Protein AF-A0A7S3MGN0-F1 (afdb_monomer_lite)

Organism: NCBI:txid89044

pLDDT: mean 72.41, std 15.46, range [36.66, 91.0]

Radius of gyration: 24.43 Å; chains: 1; bounding box: 53×56×68 Å

Structure (mmCIF, N/CA/C/O backbone):
data_AF-A0A7S3MGN0-F1
#
_entry.id   AF-A0A7S3MGN0-F1
#
loop_
_atom_site.group_PDB
_atom_site.id
_atom_site.type_symbol
_atom_site.label_atom_id
_atom_site.label_alt_id
_atom_site.label_comp_id
_atom_site.label_asym_id
_atom_site.label_entity_id
_atom_site.label_seq_id
_atom_site.pdbx_PDB_ins_code
_atom_site.Cartn_x
_atom_site.Cartn_y
_atom_site.Cartn_z
_atom_site.occupancy
_atom_site.B_iso_or_equiv
_atom_site.auth_seq_id
_atom_site.auth_comp_id
_atom_site.auth_asym_id
_atom_site.auth_atom_id
_atom_site.pdbx_PDB_model_num
ATOM 1 N N . PRO A 1 1 ? -5.296 -43.331 -8.744 1.00 39.34 1 PRO A N 1
ATOM 2 C CA . PRO A 1 1 ? 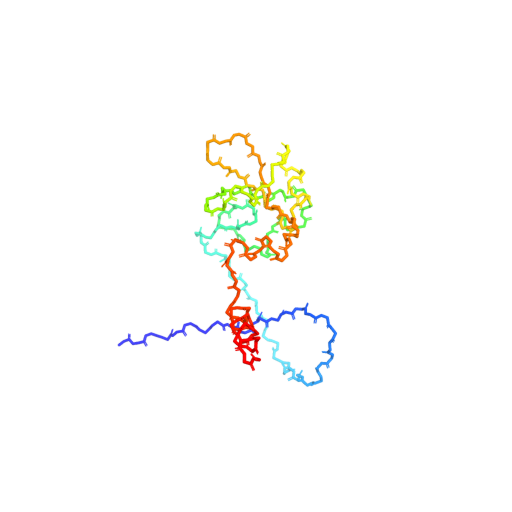-4.175 -42.512 -9.266 1.00 39.34 1 PRO A CA 1
ATOM 3 C C . PRO A 1 1 ? -3.880 -41.324 -8.333 1.00 39.34 1 PRO A C 1
ATOM 5 O O . PRO A 1 1 ? -4.285 -40.195 -8.580 1.00 39.34 1 PRO A O 1
ATOM 8 N N . SER A 1 2 ? -3.228 -41.621 -7.210 1.00 43.88 2 SER A N 1
ATOM 9 C CA . SER A 1 2 ? -2.797 -40.662 -6.190 1.00 43.88 2 SER A CA 1
ATOM 10 C C . SER A 1 2 ? -1.361 -40.220 -6.489 1.00 43.88 2 SER A C 1
ATOM 12 O O . SER A 1 2 ? -0.422 -40.968 -6.220 1.00 43.88 2 SER A O 1
ATOM 14 N N . GLY A 1 3 ? -1.197 -39.044 -7.098 1.00 44.66 3 GLY A N 1
ATOM 15 C CA . GLY A 1 3 ? 0.119 -38.448 -7.349 1.00 44.66 3 GLY A CA 1
ATOM 16 C C . GLY A 1 3 ? 0.799 -38.009 -6.041 1.00 44.66 3 GLY A C 1
ATOM 17 O O . GLY A 1 3 ? 0.100 -37.608 -5.107 1.00 44.66 3 GLY A O 1
ATOM 18 N N . PRO A 1 4 ? 2.136 -38.102 -5.928 1.00 48.94 4 PRO A N 1
ATOM 19 C CA . PRO A 1 4 ? 2.839 -37.768 -4.696 1.00 48.94 4 PRO A CA 1
ATOM 20 C C . PRO A 1 4 ? 2.817 -36.255 -4.436 1.00 48.94 4 PRO A C 1
ATOM 22 O O . PRO A 1 4 ? 3.222 -35.455 -5.276 1.00 48.94 4 PRO A O 1
ATOM 25 N N . MET A 1 5 ? 2.354 -35.882 -3.241 1.00 50.75 5 MET A N 1
ATOM 26 C CA . MET A 1 5 ? 2.447 -34.536 -2.672 1.00 50.75 5 MET A CA 1
ATOM 27 C C . MET A 1 5 ? 3.901 -34.041 -2.736 1.00 50.75 5 MET A C 1
ATOM 29 O O . MET A 1 5 ? 4.804 -34.698 -2.212 1.00 50.75 5 MET A O 1
ATOM 33 N N . GLY A 1 6 ? 4.124 -32.889 -3.372 1.00 49.50 6 GLY A N 1
ATOM 34 C CA . GLY A 1 6 ? 5.433 -32.244 -3.449 1.00 49.50 6 GLY A CA 1
ATOM 35 C C . GLY A 1 6 ? 6.019 -32.011 -2.055 1.00 49.50 6 GLY A C 1
ATOM 36 O O . GLY A 1 6 ? 5.392 -31.399 -1.191 1.00 49.50 6 GLY A O 1
ATOM 37 N N . LYS A 1 7 ? 7.223 -32.536 -1.826 1.00 57.12 7 LYS A N 1
ATOM 38 C CA . LYS A 1 7 ? 7.989 -32.349 -0.593 1.00 57.12 7 LYS A CA 1
ATOM 39 C C . LYS A 1 7 ? 8.637 -30.966 -0.647 1.00 57.12 7 LYS A C 1
ATOM 41 O O . LYS A 1 7 ? 9.593 -30.773 -1.386 1.00 57.12 7 LYS A O 1
ATOM 46 N N . PHE A 1 8 ? 8.130 -30.010 0.123 1.00 52.09 8 PHE A N 1
ATOM 47 C CA . PHE A 1 8 ? 8.810 -28.729 0.321 1.00 52.09 8 PHE A CA 1
ATOM 48 C C . PHE A 1 8 ? 10.054 -28.949 1.210 1.00 52.09 8 PHE A C 1
ATOM 50 O O . PHE A 1 8 ? 9.894 -29.446 2.332 1.00 52.09 8 PHE A O 1
ATOM 57 N N . PRO A 1 9 ? 11.288 -28.637 0.762 1.00 51.16 9 PRO A N 1
ATOM 58 C CA . PRO A 1 9 ? 12.475 -28.802 1.596 1.00 51.16 9 PRO A CA 1
ATOM 59 C C . PRO A 1 9 ? 12.520 -27.787 2.753 1.00 51.16 9 PRO A C 1
ATOM 61 O O . PRO A 1 9 ? 12.169 -26.615 2.625 1.00 51.16 9 PRO A O 1
ATOM 64 N N . ARG A 1 10 ? 12.946 -28.292 3.919 1.00 57.69 10 ARG A N 1
ATOM 65 C CA . ARG A 1 10 ? 12.959 -27.656 5.250 1.00 57.69 10 ARG A CA 1
ATOM 66 C C . ARG A 1 10 ? 14.087 -26.626 5.433 1.00 57.69 10 ARG A C 1
ATOM 68 O O . ARG A 1 10 ? 14.872 -26.751 6.369 1.00 57.69 10 ARG A O 1
ATOM 75 N N . SER A 1 11 ? 14.156 -25.574 4.628 1.00 53.22 11 SER A N 1
ATOM 76 C CA . SER A 1 11 ? 15.027 -24.417 4.922 1.00 53.22 11 SER A CA 1
ATOM 77 C C . SER A 1 11 ? 14.240 -23.238 5.502 1.00 53.22 11 SER A C 1
ATOM 79 O O . SER A 1 11 ? 14.464 -22.075 5.197 1.00 53.22 11 SER A O 1
ATOM 81 N N . PHE A 1 12 ? 13.332 -23.547 6.430 1.00 56.28 12 PHE A N 1
ATOM 82 C CA . PHE A 1 12 ? 12.848 -22.590 7.421 1.00 56.28 12 PHE A CA 1
ATOM 83 C C . PHE A 1 12 ? 13.913 -22.489 8.526 1.00 56.28 12 PHE A C 1
ATOM 85 O O . PHE A 1 12 ? 13.863 -23.207 9.526 1.00 56.28 12 PHE A O 1
ATOM 92 N N . ARG A 1 13 ? 14.914 -21.622 8.351 1.00 51.22 13 ARG A N 1
ATOM 93 C CA . ARG A 1 13 ? 15.730 -21.143 9.476 1.00 51.22 13 ARG A CA 1
ATOM 94 C C . ARG A 1 13 ? 15.620 -19.631 9.581 1.00 51.22 13 ARG A C 1
ATOM 96 O O . ARG A 1 13 ? 16.325 -18.882 8.919 1.00 51.22 13 ARG A O 1
ATOM 103 N N . LEU A 1 14 ? 14.726 -19.233 10.487 1.00 44.38 14 LEU A N 1
ATOM 104 C CA . LEU A 1 14 ? 14.871 -18.045 11.318 1.00 44.38 14 LEU A CA 1
ATOM 105 C C . LEU A 1 14 ? 16.343 -17.887 11.725 1.00 44.38 14 LEU A C 1
ATOM 107 O O . LEU A 1 14 ? 16.859 -18.693 12.502 1.00 44.38 14 LEU A O 1
ATOM 111 N N . ALA A 1 15 ? 16.989 -16.824 11.262 1.00 38.31 15 ALA A N 1
ATOM 112 C CA . ALA A 1 15 ? 18.171 -16.289 11.914 1.00 38.31 15 ALA A CA 1
ATOM 113 C C . ALA A 1 15 ? 17.709 -15.443 13.112 1.00 38.31 15 ALA A C 1
ATOM 115 O O . ALA A 1 15 ? 17.624 -14.221 13.040 1.00 38.31 15 ALA A O 1
ATOM 116 N N . LEU A 1 16 ? 17.351 -16.112 14.213 1.00 40.50 16 LEU A N 1
ATOM 117 C CA . LEU A 1 16 ? 17.422 -15.497 15.535 1.00 40.50 16 LEU A CA 1
ATOM 118 C C . LEU A 1 16 ? 18.820 -15.765 16.085 1.00 40.50 16 LEU A C 1
ATOM 120 O O . LEU A 1 16 ? 19.295 -16.901 16.103 1.00 40.50 16 LEU A O 1
ATOM 124 N N . ALA A 1 17 ? 19.464 -14.681 16.494 1.00 40.69 17 ALA A N 1
ATOM 125 C CA . ALA A 1 17 ? 20.782 -14.637 17.089 1.00 40.69 17 ALA A CA 1
ATOM 126 C C . ALA A 1 17 ? 20.985 -15.673 18.212 1.00 40.69 17 ALA A C 1
ATOM 128 O O . ALA A 1 17 ? 20.118 -15.882 19.059 1.00 40.69 17 ALA A O 1
ATOM 129 N N . GLY A 1 18 ? 22.187 -16.256 18.244 1.00 45.31 18 GLY A N 1
ATOM 130 C CA . GLY A 1 18 ? 22.836 -16.715 19.473 1.00 45.31 18 GLY A CA 1
ATOM 131 C C . GLY A 1 18 ? 22.253 -17.950 20.165 1.00 45.31 18 GLY A C 1
ATOM 132 O O . GLY A 1 18 ? 21.705 -17.845 21.259 1.00 45.31 18 GLY A O 1
ATOM 133 N N . LYS A 1 19 ? 22.503 -19.146 19.620 1.00 37.12 19 LYS A N 1
ATOM 134 C CA . LYS A 1 19 ? 22.860 -20.308 20.456 1.00 37.12 19 LYS A CA 1
ATOM 135 C C . LYS A 1 19 ? 23.553 -21.370 19.609 1.00 37.12 19 LYS A C 1
ATOM 137 O O . LYS A 1 19 ? 22.938 -21.965 18.726 1.00 37.12 19 LYS A O 1
ATOM 142 N N . GLN A 1 20 ? 24.833 -21.574 19.888 1.00 36.66 20 GLN A N 1
ATOM 143 C CA . GLN A 1 20 ? 25.653 -22.666 19.378 1.00 36.66 20 GLN A CA 1
ATOM 144 C C . GLN A 1 20 ? 24.920 -23.987 19.664 1.00 36.66 20 GLN A C 1
ATOM 146 O O . GLN A 1 20 ? 24.643 -24.307 20.819 1.00 36.66 20 GLN A O 1
ATOM 151 N N . ARG A 1 21 ? 24.507 -24.697 18.610 1.00 42.81 21 ARG A N 1
ATOM 152 C CA . ARG A 1 21 ? 23.985 -26.062 18.713 1.00 42.81 21 ARG A CA 1
ATOM 153 C C . ARG A 1 21 ? 25.099 -26.975 18.233 1.00 42.81 21 ARG A C 1
ATOM 155 O O . ARG A 1 21 ? 25.382 -27.034 17.044 1.00 42.81 21 ARG A O 1
ATOM 162 N N . GLU A 1 22 ? 25.768 -27.583 19.194 1.00 42.91 22 GLU A N 1
ATOM 163 C CA . GLU A 1 22 ? 26.747 -28.644 19.008 1.00 42.91 22 GLU A CA 1
ATOM 164 C C . GLU A 1 22 ? 26.043 -29.850 18.360 1.00 42.91 22 GLU A C 1
ATOM 166 O O . GLU A 1 22 ? 24.976 -30.258 18.820 1.00 42.91 22 GLU A O 1
ATOM 171 N N . GLY A 1 23 ? 26.594 -30.366 17.257 1.00 44.53 23 GLY A N 1
ATOM 172 C CA . GLY A 1 23 ? 26.108 -31.581 16.592 1.00 44.53 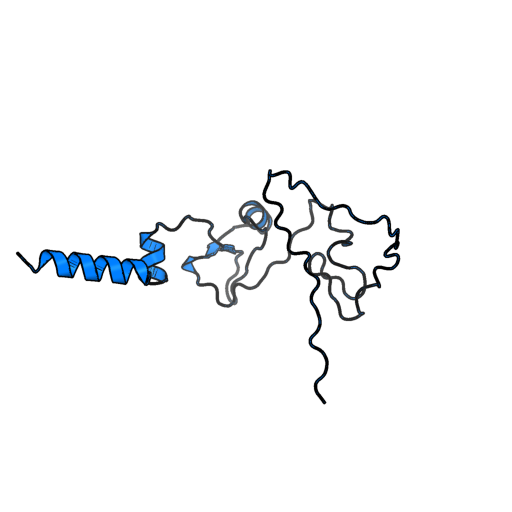23 GLY A CA 1
ATOM 173 C C . GLY A 1 23 ? 25.323 -31.364 15.292 1.00 44.53 23 GLY A C 1
ATOM 174 O O . GLY A 1 23 ? 24.103 -31.517 15.251 1.00 44.53 23 GLY A O 1
ATOM 175 N N . TYR A 1 24 ? 26.037 -31.077 14.203 1.00 43.69 24 TYR A N 1
ATOM 176 C CA . TYR A 1 24 ? 25.674 -31.529 12.855 1.00 43.69 24 TYR A CA 1
ATOM 177 C C . TYR A 1 24 ? 26.983 -31.812 12.115 1.00 43.69 24 TYR A C 1
ATOM 179 O O . TYR A 1 24 ? 27.592 -30.906 11.553 1.00 43.69 24 TYR A O 1
ATOM 187 N N . GLU A 1 25 ? 27.449 -33.056 12.203 1.00 46.41 25 GLU A N 1
ATOM 188 C CA . GLU A 1 25 ? 28.490 -33.594 11.328 1.00 46.41 25 GLU A CA 1
ATOM 189 C C . GLU A 1 25 ? 27.850 -33.748 9.944 1.00 46.41 25 GLU A C 1
ATOM 191 O O . GLU A 1 25 ? 27.158 -34.727 9.664 1.00 46.41 25 GLU A O 1
ATOM 196 N N . GLY A 1 26 ? 27.956 -32.698 9.129 1.00 44.19 26 GLY A N 1
ATOM 197 C CA . GLY A 1 26 ? 27.615 -32.771 7.716 1.00 44.19 26 GLY A CA 1
ATOM 198 C C . GLY A 1 26 ? 28.693 -33.589 7.026 1.00 44.19 26 GLY A C 1
ATOM 199 O O . GLY A 1 26 ? 29.859 -33.210 7.082 1.00 44.19 26 GLY A O 1
ATOM 200 N N . SER A 1 27 ? 28.309 -34.725 6.449 1.00 49.84 27 SER A N 1
ATOM 201 C CA . SER A 1 27 ? 29.170 -35.490 5.560 1.00 49.84 27 SER A CA 1
ATOM 202 C C . SER A 1 27 ? 29.598 -34.602 4.394 1.00 49.84 27 SER A C 1
ATOM 204 O O . SER A 1 27 ? 28.770 -33.912 3.796 1.00 49.84 27 SER A O 1
ATOM 206 N N . ASP A 1 28 ? 30.900 -34.610 4.115 1.00 52.19 28 ASP A N 1
ATOM 207 C CA . ASP A 1 28 ? 31.523 -34.012 2.938 1.00 52.19 28 ASP A CA 1
ATOM 208 C C . ASP A 1 28 ? 31.079 -34.774 1.680 1.00 52.19 28 ASP A C 1
ATOM 210 O O . ASP A 1 28 ? 31.836 -35.537 1.084 1.00 52.19 28 ASP A O 1
ATOM 214 N N . ASP A 1 29 ? 29.822 -34.595 1.290 1.00 55.12 29 ASP A N 1
ATOM 215 C CA . ASP A 1 29 ? 29.345 -34.921 -0.044 1.00 55.12 29 ASP A CA 1
ATOM 216 C C . ASP A 1 29 ? 29.285 -33.596 -0.812 1.00 55.12 29 ASP A C 1
ATOM 218 O O . ASP A 1 29 ? 28.287 -32.872 -0.792 1.00 55.12 29 ASP A O 1
ATOM 222 N N . GLU A 1 30 ? 30.417 -33.255 -1.433 1.00 60.91 30 GLU A N 1
ATOM 223 C CA . GLU A 1 30 ? 30.587 -32.202 -2.442 1.00 60.91 30 GLU A CA 1
ATOM 224 C C . GL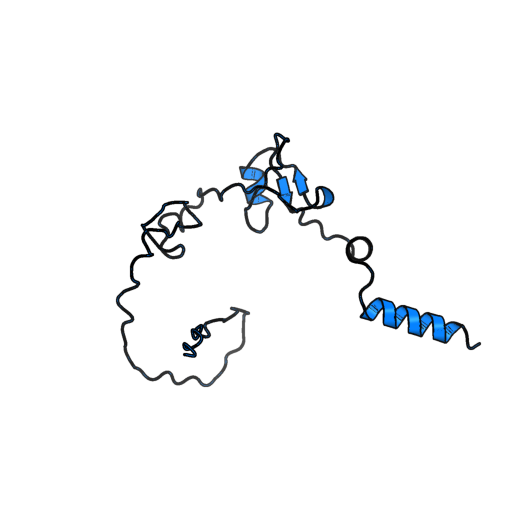U A 1 30 ? 29.705 -32.498 -3.672 1.00 60.91 30 GLU A C 1
ATOM 226 O O . GLU A 1 30 ? 30.185 -32.793 -4.766 1.00 60.91 30 GLU A O 1
ATOM 231 N N . GLU A 1 31 ? 28.384 -32.437 -3.513 1.00 59.59 31 GLU A N 1
ATOM 232 C CA . GLU A 1 31 ? 27.483 -32.250 -4.641 1.00 59.59 31 GLU A CA 1
ATOM 233 C C . GLU A 1 31 ? 27.345 -30.755 -4.882 1.00 59.59 31 GLU A C 1
ATOM 235 O O . GLU A 1 31 ? 26.515 -30.053 -4.295 1.00 59.59 31 GLU A O 1
ATOM 240 N N . VAL A 1 32 ? 28.210 -30.265 -5.768 1.00 56.38 32 VAL A N 1
ATOM 241 C CA . VAL A 1 32 ? 28.061 -28.960 -6.391 1.00 56.38 32 VAL A CA 1
ATOM 242 C C . VAL A 1 32 ? 26.670 -28.929 -7.031 1.00 56.38 32 VAL A C 1
ATOM 244 O O . VAL A 1 32 ? 26.415 -29.584 -8.040 1.00 56.38 32 VAL A O 1
ATOM 247 N N . PHE A 1 33 ? 25.745 -28.194 -6.410 1.00 57.81 33 PHE A N 1
ATOM 248 C CA . PHE A 1 33 ? 24.405 -27.903 -6.930 1.00 57.81 33 PHE A CA 1
ATOM 249 C C . PHE A 1 33 ? 24.533 -26.920 -8.108 1.00 57.81 33 PHE A C 1
ATOM 251 O O . PHE A 1 33 ? 24.061 -25.784 -8.082 1.00 57.81 33 PHE A O 1
ATOM 258 N N . GLU A 1 34 ? 25.263 -27.336 -9.139 1.00 66.00 34 GLU A N 1
ATOM 259 C CA . GLU A 1 34 ? 25.614 -26.528 -10.296 1.00 66.00 34 GLU A CA 1
ATOM 260 C C . GLU A 1 34 ? 24.564 -26.701 -11.384 1.00 66.00 34 GLU A C 1
ATOM 262 O O . GLU A 1 34 ? 24.722 -27.461 -12.334 1.00 66.00 34 GLU A O 1
ATOM 267 N N . ALA A 1 35 ? 23.449 -26.010 -11.174 1.00 55.16 35 ALA A N 1
ATOM 268 C CA . ALA A 1 35 ? 22.655 -25.332 -12.192 1.00 55.16 35 ALA A CA 1
ATOM 269 C C . ALA A 1 35 ? 21.383 -24.848 -11.498 1.00 55.16 35 ALA A C 1
ATOM 271 O O . ALA A 1 35 ? 20.393 -25.573 -11.392 1.00 55.16 35 ALA A O 1
ATOM 272 N N . VAL A 1 36 ? 21.389 -23.604 -11.017 1.00 67.38 36 VAL A N 1
ATOM 273 C CA . VAL A 1 36 ? 20.122 -22.911 -10.787 1.00 67.38 36 VAL A CA 1
ATOM 274 C C . VAL A 1 36 ? 19.509 -22.735 -12.173 1.00 67.38 36 VAL A C 1
ATOM 276 O O . VAL A 1 36 ? 19.930 -21.870 -12.939 1.00 67.38 36 VAL A O 1
ATOM 279 N N . GLU A 1 37 ? 18.590 -23.629 -12.543 1.00 79.12 37 GLU A N 1
ATOM 280 C CA . GLU A 1 37 ? 17.875 -23.524 -13.811 1.00 79.12 37 GLU A CA 1
ATOM 281 C C . GLU A 1 37 ? 17.270 -22.116 -13.918 1.00 79.12 37 GLU A C 1
ATOM 283 O O . GLU A 1 37 ? 16.718 -21.603 -12.930 1.00 79.12 37 GLU A O 1
ATOM 288 N N . PRO A 1 38 ? 17.384 -21.459 -15.088 1.00 81.50 38 PRO A N 1
ATOM 289 C CA . PRO A 1 38 ? 16.803 -20.142 -15.272 1.00 81.50 38 PRO A CA 1
ATOM 290 C C . PRO A 1 38 ? 15.301 -20.208 -14.976 1.00 81.50 38 PRO A C 1
ATOM 292 O O . PRO A 1 38 ? 14.654 -21.228 -15.247 1.00 81.50 38 PRO A O 1
ATOM 295 N N . PRO A 1 39 ? 14.720 -19.138 -14.410 1.00 86.56 39 PRO A N 1
ATOM 296 C CA . PRO A 1 39 ? 13.312 -19.148 -14.076 1.00 86.56 39 PRO A CA 1
ATOM 297 C C . PRO A 1 39 ? 12.464 -19.411 -15.330 1.00 86.56 39 PRO A C 1
ATOM 299 O O . PRO A 1 39 ? 12.830 -18.981 -16.429 1.00 86.56 39 PRO A O 1
ATOM 302 N N . PRO A 1 40 ? 11.302 -20.068 -15.182 1.00 88.31 40 PRO A N 1
ATOM 303 C CA . PRO A 1 40 ? 10.383 -20.301 -16.288 1.00 88.31 40 PRO A CA 1
ATOM 304 C C . PRO A 1 40 ? 10.070 -19.016 -17.078 1.00 88.31 40 PRO A C 1
ATOM 306 O O . PRO A 1 40 ? 10.018 -17.930 -16.494 1.00 88.31 40 PRO A O 1
ATOM 309 N N . PRO A 1 41 ? 9.768 -19.106 -18.388 1.00 84.75 41 PRO A N 1
ATOM 310 C CA . PRO A 1 41 ? 9.579 -17.930 -19.248 1.00 84.75 41 PRO A CA 1
ATOM 311 C C . PRO A 1 41 ? 8.409 -17.026 -18.821 1.00 84.75 41 PRO A C 1
ATOM 313 O O . PRO A 1 41 ? 8.360 -15.855 -19.186 1.00 84.75 41 PRO A O 1
ATOM 316 N N . ASN A 1 42 ? 7.466 -17.551 -18.033 1.00 88.50 42 ASN A N 1
ATOM 317 C CA . ASN A 1 42 ? 6.333 -16.810 -17.478 1.00 88.50 42 ASN A CA 1
ATOM 318 C C . ASN A 1 42 ? 6.601 -16.208 -16.085 1.00 88.50 42 ASN A C 1
ATOM 320 O O . ASN A 1 42 ? 5.720 -15.539 -15.541 1.00 88.50 42 ASN A O 1
ATOM 324 N N . TYR A 1 43 ? 7.775 -16.431 -15.490 1.00 91.00 43 TYR A N 1
ATOM 325 C CA . TYR A 1 43 ? 8.137 -15.814 -14.220 1.00 91.00 43 TYR A CA 1
ATOM 326 C C . TYR A 1 43 ? 8.481 -14.337 -14.423 1.00 91.00 43 TYR A C 1
ATOM 328 O O . TYR A 1 43 ? 9.295 -13.969 -15.272 1.00 91.00 43 TYR A O 1
ATOM 336 N N . THR A 1 44 ? 7.873 -13.482 -13.606 1.00 90.94 44 THR A N 1
ATOM 337 C CA . THR A 1 44 ? 8.232 -12.068 -13.491 1.00 90.94 44 THR A CA 1
ATOM 338 C C . THR A 1 44 ? 8.982 -11.850 -12.188 1.00 90.94 44 THR A C 1
ATOM 340 O O . THR A 1 44 ? 8.432 -12.104 -11.114 1.00 90.94 44 THR A O 1
ATOM 343 N N . CYS A 1 45 ? 10.192 -11.296 -12.253 1.00 88.94 45 CYS A N 1
ATOM 344 C CA . CYS A 1 45 ? 10.904 -10.896 -11.047 1.00 88.94 45 CYS A CA 1
ATOM 345 C C . CYS A 1 45 ? 10.078 -9.852 -10.281 1.00 88.94 45 CYS A C 1
ATOM 347 O O . CYS A 1 45 ? 9.759 -8.779 -10.794 1.00 88.94 45 CYS A O 1
ATOM 349 N N . HIS A 1 46 ? 9.723 -10.143 -9.030 1.00 86.12 46 HIS A N 1
ATOM 350 C CA . HIS A 1 46 ? 8.881 -9.247 -8.231 1.00 86.12 46 HIS A CA 1
ATOM 351 C C . HIS A 1 46 ? 9.626 -8.029 -7.660 1.00 86.12 46 HIS A C 1
ATOM 353 O O . HIS A 1 46 ? 8.974 -7.157 -7.081 1.00 86.12 46 HIS A O 1
ATOM 359 N N . ARG A 1 47 ? 10.952 -7.946 -7.856 1.00 85.94 47 ARG A N 1
ATOM 360 C CA . ARG A 1 47 ? 11.777 -6.780 -7.510 1.00 85.94 47 ARG A CA 1
ATOM 361 C C . ARG A 1 47 ? 11.808 -5.765 -8.654 1.00 85.94 47 ARG A C 1
ATOM 363 O O . ARG A 1 47 ? 11.350 -4.645 -8.452 1.00 85.94 47 ARG A O 1
ATOM 370 N N . CYS A 1 48 ? 12.257 -6.167 -9.848 1.00 85.56 48 CYS A N 1
ATOM 371 C CA . CYS A 1 48 ? 12.420 -5.270 -11.005 1.00 85.56 48 CYS A CA 1
ATOM 372 C C . CYS A 1 48 ? 11.270 -5.311 -12.029 1.00 85.56 48 CYS A C 1
ATOM 374 O O . CYS A 1 48 ? 11.140 -4.405 -12.843 1.00 85.56 48 CYS A O 1
ATOM 376 N N . GLY A 1 49 ? 10.411 -6.334 -12.002 1.00 85.75 49 GLY A N 1
ATOM 377 C CA . GLY A 1 49 ? 9.284 -6.469 -12.930 1.00 85.75 49 GLY A CA 1
ATOM 378 C C . GLY A 1 49 ? 9.626 -7.055 -14.304 1.00 85.75 49 GLY A C 1
ATOM 379 O O . GLY A 1 49 ? 8.738 -7.123 -15.149 1.00 85.75 49 GLY A O 1
ATOM 380 N N . VAL A 1 50 ? 10.868 -7.493 -14.533 1.00 86.69 50 VAL A N 1
ATOM 381 C CA . VAL A 1 50 ? 11.294 -8.120 -15.795 1.00 86.69 50 VAL A CA 1
ATOM 382 C C . VAL A 1 50 ? 10.800 -9.571 -15.871 1.00 86.69 50 VAL A C 1
ATOM 384 O O . VAL A 1 50 ? 10.918 -10.327 -14.904 1.00 86.69 50 VAL A O 1
ATOM 387 N N . THR A 1 51 ? 10.237 -9.959 -17.017 1.00 86.88 51 THR A N 1
ATOM 388 C CA . THR A 1 51 ? 9.776 -11.325 -17.327 1.00 86.88 51 THR A CA 1
ATOM 389 C C . THR A 1 51 ? 10.865 -12.162 -17.995 1.00 86.88 51 THR A C 1
ATOM 391 O O . THR A 1 51 ? 11.489 -11.682 -18.938 1.00 86.88 51 THR A O 1
ATOM 394 N N . GLY A 1 52 ? 11.033 -13.417 -17.562 1.00 78.19 52 GLY A N 1
ATOM 395 C CA . GLY A 1 52 ? 11.823 -14.433 -18.276 1.00 78.19 52 GLY A CA 1
ATOM 396 C C . GLY A 1 52 ? 13.346 -14.259 -18.220 1.00 78.19 52 GLY A C 1
ATOM 397 O O . GLY A 1 52 ? 14.021 -14.606 -19.182 1.00 78.19 52 GLY A O 1
ATOM 398 N N . GLY A 1 53 ? 13.878 -13.688 -17.133 1.00 82.00 53 GLY A N 1
ATOM 399 C CA . GLY A 1 53 ? 15.312 -13.393 -16.995 1.00 82.00 53 GLY A CA 1
ATOM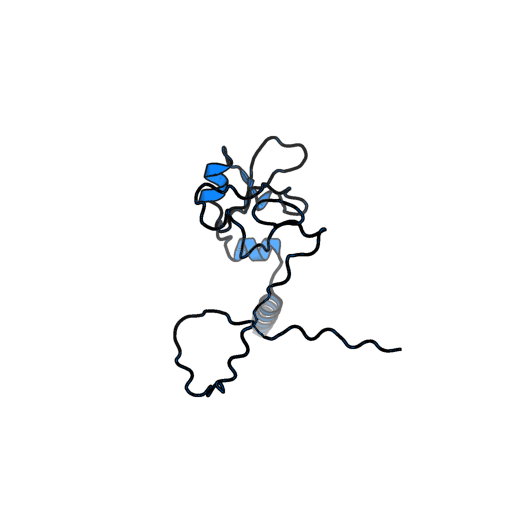 400 C C . GLY A 1 53 ? 15.993 -14.097 -15.822 1.00 82.00 53 GLY A C 1
ATOM 401 O O . GLY A 1 53 ? 16.781 -15.010 -16.019 1.00 82.00 53 GLY A O 1
ATOM 402 N N . HIS A 1 54 ? 15.710 -13.645 -14.600 1.00 88.38 54 HIS A N 1
ATOM 403 C CA . HIS A 1 54 ? 16.448 -14.021 -13.388 1.00 88.38 54 HIS A CA 1
ATOM 404 C C . HIS A 1 54 ? 15.509 -14.265 -12.211 1.00 88.38 54 HIS A C 1
ATOM 406 O O . HIS A 1 54 ? 14.392 -13.735 -12.167 1.00 88.38 54 HIS A O 1
ATOM 412 N N . TRP A 1 55 ? 15.979 -15.035 -11.236 1.00 89.38 55 TRP A N 1
ATOM 413 C CA . TRP A 1 55 ? 15.307 -15.187 -9.955 1.00 89.38 55 TRP A CA 1
ATOM 414 C C . TRP A 1 55 ? 15.449 -13.935 -9.087 1.00 89.38 55 TRP A C 1
ATOM 416 O O . TRP A 1 55 ? 16.402 -13.178 -9.225 1.00 89.38 55 TRP A O 1
ATOM 426 N N . ILE A 1 56 ? 14.520 -13.710 -8.149 1.00 88.06 56 ILE A N 1
ATOM 427 C CA . ILE A 1 56 ? 14.540 -12.501 -7.304 1.00 88.06 56 ILE A CA 1
ATOM 428 C C . ILE A 1 56 ? 15.828 -12.343 -6.475 1.00 88.06 56 ILE A C 1
ATOM 430 O O . ILE A 1 56 ? 16.230 -11.212 -6.217 1.00 88.06 56 ILE A O 1
ATOM 434 N N . TRP A 1 57 ? 16.479 -13.443 -6.088 1.00 86.00 57 TRP A N 1
ATOM 435 C CA . TRP A 1 57 ? 17.756 -13.425 -5.362 1.00 86.00 57 TRP A CA 1
ATOM 436 C C . TRP A 1 57 ? 18.962 -13.093 -6.258 1.00 86.00 57 TRP A C 1
ATOM 438 O O . TRP A 1 57 ? 19.937 -12.544 -5.768 1.00 86.00 57 TRP A O 1
ATOM 448 N N . GLU A 1 58 ? 18.865 -13.351 -7.563 1.00 86.81 58 GLU A N 1
ATOM 449 C CA . GLU A 1 58 ? 19.844 -12.992 -8.608 1.00 86.81 58 GLU A CA 1
ATOM 450 C C . GLU A 1 58 ? 19.445 -11.700 -9.339 1.00 86.81 58 GLU A C 1
ATOM 452 O O . GLU A 1 58 ? 19.873 -11.429 -10.462 1.00 86.81 58 GLU A O 1
ATOM 457 N N . CYS A 1 59 ? 18.555 -10.901 -8.749 1.00 88.38 59 CYS A N 1
ATOM 458 C CA . CYS A 1 59 ? 18.099 -9.690 -9.403 1.00 88.38 59 CYS A CA 1
ATOM 459 C C . CYS A 1 59 ? 19.258 -8.692 -9.528 1.00 88.38 59 CYS A C 1
ATOM 461 O O . CYS A 1 59 ? 19.815 -8.311 -8.503 1.00 88.38 59 CYS A O 1
ATOM 463 N N . PRO A 1 60 ? 19.573 -8.179 -10.733 1.00 87.69 60 PRO A N 1
ATOM 464 C CA . PRO A 1 60 ? 20.668 -7.224 -10.918 1.00 87.69 60 PRO A CA 1
ATOM 465 C C . PRO A 1 60 ? 20.434 -5.918 -10.153 1.00 87.69 60 PRO A C 1
ATOM 467 O O . PRO A 1 60 ? 21.383 -5.238 -9.805 1.00 87.69 60 PRO A O 1
ATOM 470 N N . THR A 1 61 ? 19.173 -5.603 -9.833 1.00 86.38 61 THR A N 1
ATOM 471 C CA . THR A 1 61 ? 18.830 -4.424 -9.025 1.00 86.38 61 THR A CA 1
ATOM 472 C C . THR A 1 61 ? 19.073 -4.616 -7.530 1.00 86.38 61 THR A C 1
ATOM 474 O O . THR A 1 61 ? 18.814 -3.697 -6.756 1.00 86.38 61 THR A O 1
ATOM 477 N N . ASN A 1 62 ? 19.475 -5.812 -7.077 1.00 84.94 62 ASN A N 1
ATOM 478 C CA . ASN A 1 62 ? 19.484 -6.152 -5.656 1.00 84.94 62 ASN A CA 1
ATOM 479 C C . ASN A 1 62 ? 20.370 -5.227 -4.814 1.00 84.94 62 ASN A C 1
ATOM 481 O O . ASN A 1 62 ? 19.956 -4.840 -3.720 1.00 84.94 62 ASN A O 1
ATOM 485 N N . ASP A 1 63 ? 21.511 -4.835 -5.367 1.00 80.75 63 ASP A N 1
ATOM 486 C CA . ASP A 1 63 ? 22.487 -3.961 -4.718 1.00 80.75 63 ASP A CA 1
ATOM 487 C C . ASP A 1 63 ? 22.285 -2.474 -5.049 1.00 80.75 63 ASP A C 1
ATOM 489 O O . ASP A 1 63 ? 23.000 -1.630 -4.514 1.00 80.75 63 ASP A O 1
ATOM 493 N N . ASP A 1 64 ? 21.291 -2.133 -5.877 1.00 82.69 64 ASP A N 1
ATOM 494 C CA . ASP A 1 64 ? 20.974 -0.744 -6.202 1.00 82.69 64 ASP A CA 1
ATOM 495 C C . ASP A 1 64 ? 20.178 -0.097 -5.051 1.00 82.69 64 ASP A C 1
ATOM 497 O O . ASP A 1 64 ? 19.029 -0.491 -4.797 1.00 82.69 64 ASP A O 1
ATOM 501 N N . PRO A 1 65 ? 20.735 0.920 -4.360 1.00 76.56 65 PRO A N 1
ATOM 502 C CA . PRO A 1 65 ? 20.041 1.625 -3.281 1.00 76.56 65 PRO A CA 1
ATOM 503 C C . PRO A 1 65 ? 18.924 2.543 -3.799 1.00 76.56 65 PRO A C 1
ATOM 505 O O . PRO A 1 65 ? 18.006 2.863 -3.051 1.00 76.56 65 PRO A O 1
ATOM 508 N N . ASP A 1 66 ? 18.981 2.927 -5.076 1.00 77.75 66 ASP A N 1
ATOM 509 C CA . ASP A 1 66 ? 17.981 3.765 -5.752 1.00 77.75 66 ASP A CA 1
ATOM 510 C C . ASP A 1 66 ? 16.786 2.949 -6.286 1.00 77.75 66 ASP A C 1
ATOM 512 O O . ASP A 1 66 ? 15.837 3.486 -6.859 1.00 77.75 66 ASP A O 1
ATOM 516 N N . HIS A 1 67 ? 16.798 1.619 -6.116 1.00 79.12 67 HIS A N 1
ATOM 517 C CA . HIS A 1 67 ? 15.725 0.772 -6.631 1.00 79.12 67 HIS A CA 1
ATOM 518 C C . HIS A 1 67 ? 14.414 0.989 -5.865 1.00 79.12 67 HIS A C 1
ATOM 520 O O . HIS A 1 67 ? 14.138 0.363 -4.834 1.00 79.12 67 HIS A O 1
ATOM 526 N N . MET A 1 68 ? 13.555 1.842 -6.422 1.00 74.75 68 MET A N 1
ATOM 527 C CA . MET A 1 68 ? 12.227 2.114 -5.889 1.00 74.75 68 MET A CA 1
ATOM 528 C C . MET A 1 68 ? 11.315 0.885 -6.011 1.00 74.75 68 MET A C 1
ATOM 530 O O . MET A 1 68 ? 11.012 0.374 -7.093 1.00 74.75 68 MET A O 1
ATOM 534 N N . LYS A 1 69 ? 10.783 0.435 -4.874 1.00 76.69 69 LYS A N 1
ATOM 535 C CA . LYS A 1 69 ? 9.774 -0.629 -4.822 1.00 76.69 69 LYS A CA 1
ATOM 536 C C . LYS A 1 69 ? 8.462 -0.182 -5.471 1.00 76.69 69 LYS A C 1
ATOM 538 O O . LYS A 1 69 ? 7.978 0.933 -5.280 1.00 76.69 69 LYS A O 1
ATOM 543 N N . LYS A 1 70 ? 7.833 -1.107 -6.198 1.00 80.44 70 LYS A N 1
ATOM 544 C CA . LYS A 1 70 ? 6.589 -0.861 -6.937 1.00 80.44 70 LYS A CA 1
ATOM 545 C C . LYS A 1 70 ? 5.425 -0.463 -6.021 1.00 80.44 70 LYS A C 1
ATOM 547 O O . LYS A 1 70 ? 5.069 -1.205 -5.104 1.00 80.44 70 LYS A O 1
ATOM 552 N N . VAL A 1 71 ? 4.749 0.628 -6.385 1.00 86.12 71 VAL A N 1
ATOM 553 C CA . VAL A 1 71 ? 3.496 1.086 -5.766 1.00 86.12 71 VAL A CA 1
ATOM 554 C C . VAL A 1 71 ? 2.383 0.051 -5.972 1.00 86.12 71 VAL A C 1
ATOM 556 O O . VAL A 1 71 ? 2.151 -0.426 -7.090 1.00 86.12 71 VAL A O 1
ATOM 559 N N . ARG A 1 72 ? 1.675 -0.310 -4.898 1.00 85.12 72 ARG A N 1
ATOM 560 C CA . ARG A 1 72 ? 0.555 -1.268 -4.931 1.00 85.12 72 ARG A CA 1
ATOM 561 C C . ARG A 1 72 ? -0.779 -0.561 -4.721 1.00 85.12 72 ARG A C 1
ATOM 563 O O . ARG A 1 72 ? -0.836 0.555 -4.237 1.00 85.12 72 ARG A O 1
ATOM 570 N N . SER A 1 73 ? -1.885 -1.200 -5.089 1.00 87.25 73 SER A N 1
ATOM 571 C CA . SER A 1 73 ? -3.205 -0.647 -4.771 1.00 87.25 73 SER A CA 1
ATOM 572 C C . SER A 1 73 ? -3.649 -1.127 -3.390 1.00 87.25 73 SER A C 1
ATOM 574 O O . SER A 1 73 ? -3.575 -2.325 -3.115 1.00 87.25 73 SER A O 1
ATOM 576 N N . ALA A 1 74 ? -4.138 -0.224 -2.538 1.00 85.31 74 ALA A N 1
ATOM 577 C CA . ALA A 1 74 ? -4.682 -0.554 -1.216 1.00 85.31 74 ALA A CA 1
ATOM 578 C C . ALA A 1 74 ? -6.104 -1.140 -1.312 1.00 85.31 74 ALA A C 1
ATOM 580 O O . ALA A 1 74 ? -7.064 -0.601 -0.760 1.00 85.31 74 ALA A O 1
ATOM 581 N N . LYS A 1 75 ? -6.273 -2.243 -2.046 1.00 85.75 75 LYS A N 1
ATOM 582 C CA . LYS A 1 75 ? -7.560 -2.949 -2.113 1.00 85.75 75 LYS A CA 1
ATOM 583 C C . LYS A 1 75 ? -7.748 -3.780 -0.842 1.00 85.75 75 LYS A C 1
ATOM 585 O O . LYS A 1 75 ? -6.949 -4.668 -0.572 1.00 85.75 75 LYS A O 1
ATOM 590 N N . GLY A 1 76 ? -8.801 -3.494 -0.077 1.00 83.25 76 GLY A N 1
ATOM 591 C CA . GLY A 1 76 ? -9.162 -4.240 1.138 1.00 83.25 76 GLY A CA 1
ATOM 592 C C . GLY A 1 76 ? -8.507 -3.755 2.437 1.00 83.25 76 GLY A C 1
ATOM 593 O O . GLY A 1 76 ? -8.906 -4.205 3.505 1.00 83.25 76 GLY A O 1
ATOM 594 N N . VAL A 1 77 ? -7.561 -2.810 2.382 1.00 84.12 77 VAL A N 1
ATOM 595 C CA . VAL A 1 77 ? -7.000 -2.175 3.587 1.00 84.12 77 VAL A CA 1
ATOM 596 C C . VAL A 1 77 ? -7.904 -1.006 4.000 1.00 84.12 77 VAL A C 1
ATOM 598 O O . VAL A 1 77 ? -8.134 -0.111 3.180 1.00 84.12 77 VAL A O 1
ATOM 601 N N . PRO A 1 78 ? -8.437 -0.967 5.236 1.00 86.25 78 PRO A N 1
ATOM 602 C CA . PRO A 1 78 ? -9.279 0.143 5.667 1.00 86.25 78 PRO A CA 1
ATOM 603 C C . PRO A 1 78 ? -8.493 1.458 5.726 1.00 86.25 78 PRO A C 1
ATOM 605 O O . PRO A 1 78 ? -7.339 1.491 6.149 1.00 86.25 78 PRO A O 1
ATOM 608 N N . ARG A 1 79 ? -9.148 2.570 5.365 1.00 82.50 79 ARG A N 1
ATOM 609 C CA . ARG A 1 79 ? -8.523 3.909 5.287 1.00 82.50 79 ARG A CA 1
ATOM 610 C C . ARG A 1 79 ? -7.910 4.374 6.608 1.00 82.50 79 ARG A C 1
ATOM 612 O O . ARG A 1 79 ? -6.947 5.121 6.582 1.00 82.50 79 ARG A O 1
ATOM 619 N N . ALA A 1 80 ? -8.446 3.916 7.740 1.00 83.00 80 ALA A N 1
ATOM 620 C CA . ALA A 1 80 ? -7.935 4.244 9.069 1.00 83.00 80 ALA A CA 1
ATOM 621 C C . ALA A 1 80 ? -6.503 3.736 9.318 1.00 83.00 80 ALA A C 1
ATOM 623 O O . ALA A 1 80 ? -5.810 4.278 10.168 1.00 83.00 80 ALA A O 1
ATOM 624 N N . PHE A 1 81 ? -6.055 2.718 8.577 1.00 81.31 81 PHE A N 1
ATOM 625 C CA . PHE A 1 81 ? -4.692 2.189 8.668 1.00 81.31 81 PHE A CA 1
ATOM 626 C C . PHE A 1 81 ? -3.734 2.831 7.660 1.00 81.31 81 PHE A C 1
ATOM 628 O O . PHE A 1 81 ? -2.564 2.460 7.617 1.00 81.31 81 PHE A O 1
ATOM 635 N N . LEU A 1 82 ? -4.217 3.751 6.819 1.00 86.94 82 LEU A N 1
ATOM 636 C CA . LEU A 1 82 ? -3.425 4.388 5.777 1.00 86.94 82 LEU A CA 1
ATOM 637 C C . LEU A 1 82 ? -3.070 5.816 6.185 1.00 86.94 82 LEU A C 1
ATOM 639 O O . LEU A 1 82 ? -3.949 6.651 6.396 1.00 86.94 82 LEU A O 1
ATOM 643 N N . GLN A 1 83 ? -1.778 6.113 6.223 1.00 87.25 83 GLN A N 1
ATOM 644 C CA . GLN A 1 83 ? -1.260 7.464 6.386 1.00 87.25 83 GLN A CA 1
ATOM 645 C C . GLN A 1 83 ? -0.906 8.026 5.012 1.00 87.25 83 GLN A C 1
ATOM 647 O O . GLN A 1 83 ? -0.211 7.382 4.229 1.00 87.25 83 GLN A O 1
ATOM 652 N N . LYS A 1 84 ? -1.412 9.219 4.697 1.00 88.06 84 LYS A N 1
ATOM 653 C CA . LYS A 1 84 ? -1.103 9.896 3.434 1.00 88.06 84 LYS A CA 1
ATOM 654 C C . LYS A 1 84 ? 0.324 10.448 3.486 1.00 88.06 84 LYS A C 1
ATOM 656 O O . LYS A 1 84 ? 0.683 11.093 4.467 1.00 88.06 84 LYS A O 1
ATOM 661 N N . VAL A 1 85 ? 1.084 10.234 2.420 1.00 87.69 85 VAL A N 1
ATOM 662 C CA . VAL A 1 85 ? 2.422 10.806 2.206 1.00 87.69 85 VAL A CA 1
ATOM 663 C C . VAL A 1 85 ? 2.400 11.726 0.986 1.00 87.69 85 VAL A C 1
ATOM 665 O O . VAL A 1 85 ? 1.534 11.574 0.112 1.00 87.69 85 VAL A O 1
ATOM 668 N N . ALA A 1 86 ? 3.288 12.724 0.952 1.00 85.00 86 ALA A N 1
ATOM 669 C CA . ALA A 1 86 ? 3.322 13.693 -0.140 1.00 85.00 86 ALA A CA 1
ATOM 670 C C . ALA A 1 86 ? 4.050 13.116 -1.357 1.00 85.00 86 ALA A C 1
ATOM 672 O O . ALA A 1 86 ? 3.532 13.204 -2.474 1.00 85.00 86 ALA A O 1
ATOM 673 N N . THR A 1 87 ? 5.193 12.466 -1.133 1.00 85.69 87 THR A N 1
ATOM 674 C CA . THR A 1 87 ? 6.006 11.857 -2.192 1.00 85.69 87 THR A CA 1
ATOM 675 C C . THR A 1 87 ? 6.129 10.340 -2.028 1.00 85.69 87 THR A C 1
ATOM 677 O O . THR A 1 87 ? 5.815 9.760 -0.984 1.00 85.69 87 THR A O 1
ATOM 680 N N . ILE A 1 88 ? 6.539 9.667 -3.107 1.00 82.44 88 ILE A N 1
ATOM 681 C CA . ILE A 1 88 ? 6.799 8.220 -3.096 1.00 82.44 88 ILE A CA 1
ATOM 682 C C . ILE A 1 88 ? 8.056 7.915 -2.273 1.00 82.44 88 ILE A C 1
ATOM 684 O O . ILE A 1 88 ? 8.057 6.931 -1.541 1.00 82.44 88 ILE A O 1
ATOM 688 N N . GLU A 1 89 ? 9.072 8.774 -2.366 1.00 82.19 89 GLU A N 1
ATOM 689 C CA . GLU A 1 89 ? 10.358 8.667 -1.663 1.00 82.19 89 GLU A CA 1
ATOM 690 C C . GLU A 1 89 ? 10.161 8.695 -0.144 1.00 82.19 89 GLU A C 1
ATOM 692 O O . GLU A 1 89 ? 10.509 7.731 0.537 1.00 82.19 89 GLU A O 1
ATOM 697 N N . GLU A 1 90 ? 9.451 9.707 0.372 1.00 82.50 90 GLU A N 1
ATOM 698 C CA . GLU A 1 90 ? 9.078 9.794 1.794 1.00 82.50 90 GLU A CA 1
ATOM 699 C C . GLU A 1 90 ? 8.327 8.538 2.251 1.00 82.50 90 GLU A C 1
ATOM 701 O O . GLU A 1 90 ? 8.544 8.008 3.341 1.00 82.50 90 GLU A O 1
ATOM 706 N N . GLY A 1 91 ? 7.427 8.034 1.404 1.00 80.25 91 GLY A N 1
ATOM 707 C CA . GLY A 1 91 ? 6.666 6.831 1.705 1.00 80.25 91 GLY A CA 1
ATOM 708 C C . GLY A 1 91 ? 7.517 5.561 1.767 1.00 80.25 91 GLY A C 1
ATOM 709 O O . GLY A 1 91 ? 7.167 4.630 2.495 1.00 80.25 91 GLY A O 1
ATOM 710 N N . GLN A 1 92 ? 8.617 5.497 1.022 1.00 78.44 92 GLN A N 1
ATOM 711 C CA . GLN A 1 92 ? 9.528 4.355 1.045 1.00 78.44 92 GLN A CA 1
ATOM 712 C C . GLN A 1 92 ? 10.456 4.382 2.257 1.00 78.44 92 GLN A C 1
ATOM 714 O O . GLN A 1 92 ? 10.699 3.318 2.825 1.00 78.44 92 GLN A O 1
ATOM 719 N N . GLU A 1 93 ? 10.895 5.565 2.686 1.00 79.19 93 GLU A N 1
ATOM 720 C CA . GLU A 1 93 ? 11.701 5.746 3.898 1.00 79.19 93 GLU A CA 1
ATOM 721 C C . GLU A 1 93 ? 10.893 5.487 5.179 1.00 79.19 93 GLU A C 1
ATOM 723 O O . GLU A 1 93 ? 11.357 4.801 6.089 1.00 79.19 93 GLU A O 1
ATOM 728 N N . LEU A 1 94 ? 9.657 5.996 5.246 1.00 79.81 94 LEU A N 1
ATOM 729 C CA . LEU A 1 94 ? 8.796 5.879 6.432 1.00 79.81 94 LEU A CA 1
ATOM 730 C C . LEU A 1 94 ? 8.159 4.491 6.595 1.00 79.81 94 LEU A C 1
ATOM 732 O O . LEU A 1 94 ? 7.720 4.123 7.687 1.00 79.81 94 LEU A O 1
ATOM 736 N N . SER A 1 95 ? 8.055 3.717 5.516 1.00 74.62 95 SER A N 1
ATOM 737 C CA . SER A 1 95 ? 7.486 2.373 5.564 1.00 74.62 95 SER A CA 1
ATOM 738 C C . SER A 1 95 ? 8.567 1.363 5.952 1.00 74.62 95 SER A C 1
ATOM 740 O O . SER A 1 95 ? 9.512 1.164 5.192 1.00 74.62 95 SER A O 1
ATOM 742 N N . ALA A 1 96 ? 8.386 0.623 7.056 1.00 62.00 96 ALA A N 1
ATOM 743 C CA . ALA A 1 96 ? 9.297 -0.439 7.528 1.00 62.00 96 ALA A CA 1
ATOM 744 C C . ALA A 1 96 ? 9.271 -1.718 6.647 1.00 62.00 96 ALA A C 1
ATOM 746 O O . ALA A 1 96 ? 9.302 -2.851 7.123 1.00 62.00 96 ALA A O 1
ATOM 747 N N . GLY A 1 97 ? 9.157 -1.528 5.335 1.00 60.81 97 GLY A N 1
ATOM 748 C CA . GLY A 1 97 ? 8.942 -2.529 4.295 1.00 60.81 97 GLY A CA 1
ATOM 749 C C . GLY A 1 97 ? 8.923 -1.926 2.882 1.00 60.81 97 GLY A C 1
ATOM 750 O O . GLY A 1 97 ? 9.032 -2.673 1.905 1.00 60.81 97 GLY A O 1
ATOM 751 N N . GLY A 1 98 ? 8.878 -0.592 2.754 1.00 64.25 98 GLY A N 1
ATOM 752 C CA . GLY A 1 98 ? 9.089 0.169 1.519 1.00 64.25 98 GLY A CA 1
ATOM 753 C C . GLY A 1 98 ? 7.988 0.047 0.462 1.00 64.25 98 GLY A C 1
ATOM 754 O O . GLY A 1 98 ? 8.257 0.266 -0.714 1.00 64.25 98 GLY A O 1
ATOM 755 N N . VAL A 1 99 ? 6.760 -0.333 0.829 1.00 73.50 99 VAL A N 1
ATOM 756 C CA . VAL A 1 99 ? 5.645 -0.404 -0.131 1.00 73.50 99 VAL A CA 1
ATO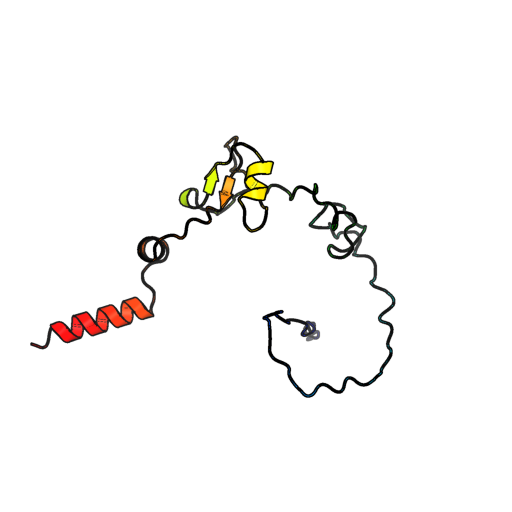M 757 C C . VAL A 1 99 ? 4.704 0.770 0.090 1.00 73.50 99 VAL A C 1
ATOM 759 O O . VAL A 1 99 ? 4.034 0.862 1.117 1.00 73.50 99 VAL A O 1
ATOM 762 N N . THR A 1 100 ? 4.622 1.641 -0.912 1.00 83.81 100 THR A N 1
ATOM 763 C CA . THR A 1 100 ? 3.616 2.699 -0.981 1.00 83.81 100 THR A CA 1
ATOM 764 C C . THR A 1 100 ? 2.367 2.198 -1.699 1.00 83.81 100 THR A C 1
ATOM 766 O O . THR A 1 100 ? 2.411 1.321 -2.573 1.00 83.81 100 THR A O 1
ATOM 769 N N . PHE A 1 101 ? 1.226 2.757 -1.319 1.00 86.12 101 PHE A N 1
ATOM 770 C CA . PHE A 1 101 ? -0.083 2.370 -1.804 1.00 86.12 101 PHE A CA 1
ATOM 771 C C . PHE A 1 101 ? -0.814 3.514 -2.496 1.00 86.12 101 PHE A C 1
ATOM 773 O O . PHE A 1 101 ? -0.689 4.673 -2.113 1.00 86.12 101 PHE A O 1
ATOM 780 N N . THR A 1 102 ? -1.649 3.178 -3.474 1.00 89.25 102 THR A N 1
ATOM 781 C CA . THR A 1 102 ? -2.631 4.087 -4.077 1.00 89.25 102 THR A CA 1
ATOM 782 C C . THR A 1 102 ? -4.044 3.562 -3.862 1.00 89.25 102 THR A C 1
ATOM 784 O O . THR A 1 102 ? -4.315 2.357 -3.948 1.00 89.25 102 THR A O 1
ATOM 787 N N . ILE A 1 103 ? -4.969 4.472 -3.570 1.00 86.31 103 ILE A N 1
ATOM 788 C CA . ILE A 1 103 ? -6.389 4.148 -3.419 1.00 86.31 103 ILE A CA 1
ATOM 789 C C . ILE A 1 103 ? -7.086 4.442 -4.755 1.00 86.31 103 ILE A C 1
ATOM 791 O O . ILE A 1 103 ? -6.914 5.539 -5.290 1.00 86.31 103 ILE A O 1
ATOM 795 N N . PRO A 1 104 ? -7.888 3.511 -5.304 1.00 84.00 104 PRO A N 1
ATOM 796 C CA . PRO A 1 104 ? -8.677 3.777 -6.504 1.00 84.00 104 PRO A CA 1
ATOM 797 C C . PRO A 1 104 ? -9.562 5.020 -6.319 1.00 84.00 104 PRO A C 1
ATOM 799 O O . PRO A 1 104 ? -10.296 5.111 -5.338 1.00 84.00 104 PRO A O 1
ATOM 802 N N . GLY A 1 105 ? -9.484 5.976 -7.248 1.00 83.06 105 GLY A N 1
ATOM 803 C CA . GLY A 1 105 ? -10.275 7.213 -7.204 1.00 83.06 105 GLY A CA 1
ATOM 804 C C . GLY A 1 105 ? -9.688 8.353 -6.361 1.00 83.06 105 GLY A C 1
ATOM 805 O O . GLY A 1 105 ? -10.317 9.402 -6.258 1.00 83.06 105 GLY A O 1
ATOM 806 N N . HIS A 1 106 ? -8.491 8.195 -5.787 1.00 80.81 106 HIS A N 1
ATOM 807 C CA . HIS A 1 106 ? -7.796 9.271 -5.075 1.00 80.81 106 HIS A CA 1
ATOM 808 C C . HIS A 1 106 ? -6.385 9.496 -5.631 1.00 80.81 106 HIS A C 1
ATOM 810 O O . HIS A 1 106 ? -5.631 8.551 -5.848 1.00 80.81 106 HIS A O 1
ATOM 816 N N . SER A 1 107 ? -6.013 10.765 -5.815 1.00 78.94 107 SER A N 1
ATOM 817 C CA . SER A 1 107 ? -4.660 11.182 -6.194 1.00 78.94 107 SER A CA 1
ATOM 818 C C . SER A 1 107 ? -3.810 11.377 -4.935 1.00 78.94 107 SER A C 1
ATOM 820 O O . SER A 1 107 ? -3.773 12.458 -4.341 1.00 78.94 107 SER A O 1
ATOM 822 N N . GLY A 1 108 ? -3.184 10.302 -4.467 1.00 83.25 108 GLY A N 1
ATOM 823 C CA . GLY A 1 108 ? -2.284 10.349 -3.320 1.00 83.25 108 GLY A CA 1
ATOM 824 C C . GLY A 1 108 ? -1.597 9.016 -3.068 1.00 83.25 108 GLY A C 1
ATOM 825 O O . GLY A 1 108 ? -2.141 7.956 -3.390 1.00 83.25 108 GLY A O 1
ATOM 826 N N . HIS A 1 109 ? -0.410 9.097 -2.477 1.00 85.81 109 HIS A N 1
ATOM 827 C CA . HIS A 1 109 ? 0.339 7.948 -1.997 1.00 85.81 109 HIS A CA 1
ATOM 828 C C . HIS A 1 109 ? 0.067 7.752 -0.509 1.00 85.81 109 HIS A C 1
ATOM 830 O O . HIS A 1 109 ? -0.113 8.709 0.248 1.00 85.81 109 HIS A O 1
ATOM 836 N N . TYR A 1 110 ? -0.007 6.495 -0.102 1.00 87.81 110 TYR A N 1
ATOM 837 C CA . TYR A 1 110 ? -0.336 6.098 1.255 1.00 87.81 110 TYR A CA 1
ATOM 838 C C . TYR A 1 110 ? 0.666 5.062 1.745 1.00 87.81 110 TYR A C 1
ATOM 840 O O . TYR A 1 110 ? 1.082 4.192 0.985 1.00 87.81 110 TYR A O 1
ATOM 848 N N . ILE A 1 111 ? 1.016 5.117 3.018 1.00 88.12 111 ILE A N 1
ATOM 849 C CA . ILE A 1 111 ? 1.763 4.065 3.709 1.00 88.12 111 ILE A CA 1
ATOM 850 C C . ILE A 1 111 ? 0.867 3.428 4.762 1.00 88.12 111 ILE A C 1
ATOM 852 O O . ILE A 1 111 ? -0.112 4.031 5.205 1.00 88.12 111 ILE A O 1
ATOM 856 N N . ILE A 1 112 ? 1.192 2.205 5.170 1.00 84.81 112 ILE A N 1
ATOM 857 C CA . ILE A 1 112 ? 0.551 1.605 6.340 1.00 84.81 112 ILE A CA 1
ATOM 858 C C . ILE A 1 112 ? 1.072 2.352 7.565 1.00 84.81 112 ILE A C 1
ATOM 860 O O . ILE A 1 112 ? 2.281 2.425 7.781 1.00 84.81 112 ILE A O 1
ATOM 864 N N . ALA A 1 113 ? 0.162 2.926 8.347 1.00 76.25 113 ALA A N 1
ATOM 865 C CA . ALA A 1 113 ? 0.515 3.613 9.574 1.00 76.25 113 ALA A CA 1
ATOM 866 C C . ALA A 1 113 ? 1.108 2.593 10.559 1.00 76.25 113 ALA A C 1
ATOM 868 O O . ALA A 1 113 ? 0.404 1.712 11.051 1.00 76.25 113 ALA A O 1
ATOM 869 N N . HIS A 1 114 ? 2.399 2.727 10.867 1.00 65.69 114 HIS A N 1
ATOM 870 C CA . HIS A 1 114 ? 3.071 1.979 11.935 1.00 65.69 114 HIS A CA 1
ATOM 871 C C . HIS A 1 114 ? 2.756 2.546 13.328 1.00 65.69 114 HIS A C 1
ATOM 873 O O . HIS A 1 114 ? 3.481 2.269 14.279 1.00 65.69 114 HIS A O 1
ATOM 879 N N . GLN A 1 115 ? 1.693 3.347 13.472 1.00 66.56 115 GLN A N 1
ATOM 880 C CA . GLN A 1 115 ? 1.265 3.818 14.781 1.00 66.56 115 GLN A CA 1
ATOM 881 C C . GLN A 1 115 ? 0.973 2.586 15.640 1.00 66.56 115 GLN A C 1
ATOM 883 O O . GLN A 1 115 ? 0.125 1.760 15.282 1.00 66.56 115 GLN A O 1
ATOM 888 N N . GLU A 1 116 ? 1.674 2.451 16.765 1.00 62.34 116 GLU A N 1
ATOM 889 C CA . GLU A 1 116 ? 1.332 1.464 17.777 1.00 62.34 116 GLU A CA 1
ATOM 890 C C . GLU A 1 116 ? -0.057 1.809 18.306 1.00 62.34 116 GLU A C 1
ATOM 892 O O . GLU A 1 116 ? -0.222 2.593 19.236 1.00 62.34 116 GLU A O 1
ATOM 897 N N . ALA A 1 117 ? -1.086 1.259 17.666 1.00 62.66 117 ALA A N 1
ATOM 898 C CA . ALA A 1 117 ? -2.431 1.344 18.184 1.00 62.66 117 ALA A CA 1
ATOM 899 C C . ALA A 1 117 ? -2.389 0.813 19.617 1.00 62.66 117 ALA A C 1
ATOM 901 O O . ALA A 1 117 ? -1.889 -0.303 19.852 1.00 62.66 117 ALA A O 1
ATOM 902 N N . SER A 1 118 ? -2.880 1.623 20.555 1.00 72.50 118 SER A N 1
ATOM 903 C CA . SER A 1 118 ? -3.009 1.212 21.946 1.00 72.50 118 SER A CA 1
ATOM 904 C C . SER A 1 118 ? -3.750 -0.126 21.999 1.00 72.50 118 SER A C 1
ATOM 906 O O . SER A 1 118 ? -4.546 -0.461 21.111 1.00 72.50 118 SER A O 1
ATOM 908 N N . LEU A 1 119 ? -3.477 -0.934 23.025 1.00 65.31 119 LEU A N 1
ATOM 909 C CA . LEU A 1 119 ? -4.186 -2.205 23.201 1.00 65.31 119 LEU A CA 1
ATOM 910 C C . LEU A 1 119 ? -5.710 -2.008 23.169 1.00 65.31 119 LEU A C 1
ATOM 912 O O . LEU A 1 119 ? -6.410 -2.846 22.614 1.00 65.31 119 LEU A O 1
ATOM 916 N N . GLU A 1 120 ? -6.209 -0.878 23.674 1.00 71.12 120 GLU A N 1
ATOM 917 C CA . GLU A 1 120 ? -7.627 -0.513 23.618 1.00 71.12 120 GLU A CA 1
ATOM 918 C C . GLU A 1 120 ? -8.140 -0.290 22.190 1.00 71.12 120 GLU A C 1
ATOM 920 O O . GLU A 1 120 ? -9.171 -0.846 21.816 1.00 71.12 120 GLU A O 1
ATOM 925 N N . GLU A 1 121 ? -7.406 0.437 21.344 1.00 72.19 121 GLU A N 1
ATOM 926 C CA . GLU A 1 121 ? -7.787 0.591 19.936 1.00 72.19 121 GLU A CA 1
ATOM 927 C C . GLU A 1 121 ? -7.755 -0.741 19.176 1.00 72.19 121 GLU A C 1
ATOM 929 O O . GLU A 1 121 ? -8.581 -0.981 18.291 1.00 72.19 121 GLU A O 1
ATOM 934 N N . LYS A 1 122 ? -6.802 -1.623 19.504 1.00 69.56 122 LYS A N 1
ATOM 935 C CA . LYS A 1 122 ? -6.728 -2.970 18.915 1.00 69.56 122 LYS A CA 1
ATOM 936 C C . LYS A 1 122 ? -7.947 -3.808 19.309 1.00 69.56 122 LYS A C 1
ATOM 938 O O . LYS A 1 122 ? -8.540 -4.437 18.430 1.00 69.56 122 LYS A O 1
ATOM 943 N N . LYS A 1 123 ? -8.357 -3.761 20.581 1.00 77.00 123 LYS A N 1
ATOM 944 C CA . LYS A 1 123 ? -9.570 -4.430 21.087 1.00 77.00 123 LYS A CA 1
ATOM 945 C C . LYS A 1 123 ? -10.837 -3.894 20.443 1.00 77.00 123 LYS A C 1
ATOM 947 O O . LYS A 1 123 ? -11.692 -4.681 20.058 1.00 77.00 123 LYS A O 1
ATOM 952 N N . LEU A 1 124 ? -10.942 -2.581 20.237 1.00 75.31 124 LEU A N 1
ATOM 953 C CA . LEU A 1 124 ? -12.104 -2.002 19.561 1.00 75.31 124 LEU A CA 1
ATOM 954 C C . LEU A 1 124 ? -12.241 -2.511 18.115 1.00 75.31 124 LEU A C 1
ATOM 956 O O . LEU A 1 124 ? -13.351 -2.717 17.630 1.00 75.31 124 LEU A O 1
ATOM 960 N N . ARG A 1 125 ? -11.116 -2.723 17.420 1.00 66.44 125 ARG A N 1
ATOM 961 C CA . ARG A 1 125 ? -11.096 -3.142 16.008 1.00 66.44 125 ARG A CA 1
ATOM 962 C C . ARG A 1 125 ? -11.308 -4.646 15.813 1.00 66.44 125 ARG A C 1
ATOM 964 O O . ARG A 1 125 ? -11.989 -5.033 14.869 1.00 66.44 125 ARG A O 1
ATOM 971 N N . LEU A 1 126 ? -10.700 -5.484 16.656 1.00 77.75 126 LEU A N 1
ATOM 972 C CA . LEU A 1 126 ? -10.723 -6.953 16.531 1.00 77.75 126 LEU A CA 1
ATOM 973 C C . LEU A 1 126 ? -11.730 -7.628 17.480 1.00 77.75 126 LEU A C 1
ATOM 975 O O . LEU A 1 126 ? -12.035 -8.810 17.316 1.00 77.75 126 LEU A O 1
ATOM 979 N N . GLY A 1 127 ? -12.263 -6.878 18.444 1.00 74.69 127 GLY A N 1
ATOM 980 C CA . GLY A 1 127 ? -12.992 -7.397 19.595 1.00 74.69 127 GLY A CA 1
ATOM 981 C C . GLY A 1 127 ? -12.055 -7.923 20.686 1.00 74.69 127 GLY A C 1
ATOM 982 O O . GLY A 1 127 ? -10.865 -8.151 20.458 1.00 74.69 127 GLY A O 1
ATOM 983 N N . ASP A 1 128 ? -12.610 -8.143 21.880 1.00 79.44 128 ASP A N 1
ATOM 984 C CA . ASP A 1 128 ? -11.863 -8.752 22.983 1.00 79.44 128 ASP A CA 1
ATOM 985 C C . ASP A 1 128 ? -11.389 -10.158 22.605 1.00 79.44 128 ASP A C 1
ATOM 987 O O . ASP A 1 128 ? -12.125 -10.955 21.996 1.00 79.44 128 ASP A O 1
ATOM 991 N N . THR A 1 129 ? -10.162 -10.480 23.008 1.00 82.81 129 THR A N 1
ATOM 992 C CA . THR A 1 129 ? -9.610 -11.822 22.813 1.00 82.81 129 THR A CA 1
ATOM 993 C C . THR A 1 129 ? -10.414 -12.858 23.605 1.00 82.81 129 THR A C 1
ATOM 995 O O . THR A 1 129 ? -11.061 -12.543 24.603 1.00 82.81 129 THR A O 1
ATOM 998 N N . VAL A 1 130 ? -10.378 -14.130 23.191 1.00 80.69 130 VAL A N 1
ATOM 999 C CA . VAL A 1 130 ? -11.072 -15.213 23.920 1.00 80.69 130 VAL A CA 1
ATOM 1000 C C . VAL A 1 130 ? -10.597 -15.295 25.375 1.00 80.69 130 VAL A C 1
ATOM 1002 O O . VAL A 1 130 ? -11.407 -15.505 26.274 1.00 80.69 130 VAL A O 1
ATOM 1005 N N . GLN A 1 131 ? -9.300 -15.074 25.612 1.00 77.56 131 GLN A N 1
ATOM 1006 C CA . GLN A 1 131 ? -8.717 -15.034 26.953 1.00 77.56 131 GLN A CA 1
ATOM 1007 C C . GLN A 1 131 ? -9.268 -13.874 27.785 1.00 77.56 131 GLN A C 1
ATOM 1009 O O . GLN A 1 131 ? -9.612 -14.091 28.940 1.00 77.56 131 GLN A O 1
ATOM 1014 N N . GLU A 1 132 ? -9.417 -12.683 27.203 1.00 78.88 132 GLU A N 1
ATOM 1015 C CA . GLU A 1 132 ? -10.004 -11.526 27.891 1.00 78.88 132 GLU A CA 1
ATOM 1016 C C . GLU A 1 132 ? -11.493 -11.707 28.172 1.00 78.88 132 GLU A C 1
ATOM 1018 O O . GLU A 1 132 ? -11.953 -11.426 29.274 1.00 78.88 132 GLU A O 1
ATOM 1023 N N . LYS A 1 133 ? -12.247 -12.276 27.227 1.00 81.06 133 LYS A N 1
ATOM 1024 C CA . LYS A 1 133 ? -13.656 -12.626 27.456 1.00 81.06 133 LYS A CA 1
ATOM 1025 C C . LYS A 1 133 ? -13.803 -13.616 28.610 1.00 81.06 133 LYS A C 1
ATOM 1027 O O . LYS A 1 133 ? -14.696 -13.457 29.440 1.00 81.06 133 LYS A O 1
ATOM 1032 N N . LEU A 1 134 ? -12.921 -14.615 28.684 1.00 84.56 134 LEU A N 1
ATOM 1033 C CA . LEU A 1 134 ? -12.888 -15.572 29.789 1.00 84.56 134 LEU A CA 1
ATOM 1034 C C . LEU A 1 134 ? -12.523 -14.888 31.112 1.00 84.56 134 LEU A C 1
ATOM 1036 O O . LEU A 1 134 ? -13.258 -15.044 32.084 1.00 84.56 134 LEU A O 1
ATOM 1040 N N . THR A 1 135 ? -11.442 -14.108 31.177 1.00 83.56 135 THR A N 1
ATOM 1041 C CA . THR A 1 135 ? -11.022 -13.453 32.429 1.00 83.56 135 THR A CA 1
ATOM 1042 C C . THR A 1 135 ? -12.054 -12.449 32.935 1.00 83.56 135 THR A C 1
ATOM 1044 O O . THR A 1 135 ? -12.335 -12.431 34.136 1.00 83.56 135 THR A O 1
ATOM 1047 N N . THR A 1 136 ? -12.691 -11.673 32.056 1.00 81.94 136 THR A N 1
ATOM 1048 C CA . THR A 1 136 ? -13.787 -10.770 32.437 1.00 81.94 136 THR A CA 1
ATOM 1049 C C . THR A 1 136 ? -15.009 -11.547 32.929 1.00 81.94 136 THR A C 1
ATOM 1051 O O . THR A 1 136 ? -15.585 -11.187 33.954 1.00 81.94 136 THR A O 1
ATOM 1054 N N . ALA A 1 137 ? -15.383 -12.648 32.269 1.00 81.00 137 ALA A N 1
ATOM 1055 C CA . ALA A 1 137 ? -16.495 -13.487 32.720 1.00 81.00 137 ALA A CA 1
ATOM 1056 C C . ALA A 1 137 ? -16.233 -14.106 34.107 1.00 81.00 137 ALA A C 1
ATOM 1058 O O . ALA A 1 137 ? -17.117 -14.086 34.966 1.00 81.00 137 ALA A O 1
ATOM 1059 N N . PHE A 1 138 ? -15.018 -14.604 34.358 1.00 81.50 138 PHE A N 1
ATOM 1060 C CA . PHE A 1 138 ? -14.657 -15.196 35.650 1.00 81.50 138 PHE A CA 1
AT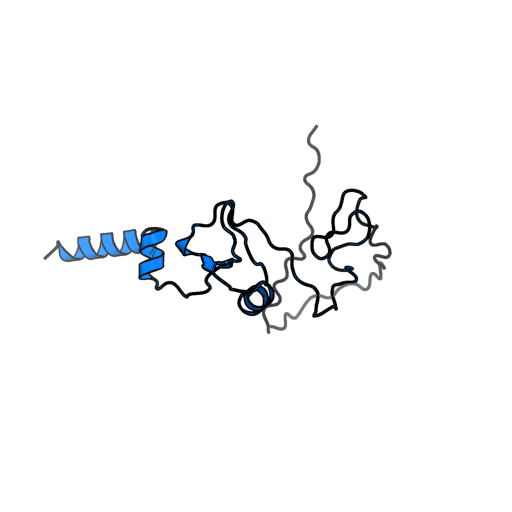OM 1061 C C . PHE A 1 138 ? -14.544 -14.160 36.775 1.00 81.50 138 PHE A C 1
ATOM 1063 O O . PHE A 1 138 ? -14.980 -14.430 37.891 1.00 81.50 138 PHE A O 1
ATOM 1070 N N . THR A 1 139 ? -14.021 -12.964 36.500 1.00 79.00 139 THR A N 1
ATOM 1071 C CA . THR A 1 139 ? -13.921 -11.891 37.509 1.00 79.00 139 THR A CA 1
ATOM 1072 C C . THR A 1 139 ? -15.280 -11.268 37.841 1.00 79.00 139 THR A C 1
ATOM 1074 O O . THR A 1 139 ? -15.581 -11.072 39.017 1.00 79.00 139 THR A O 1
ATOM 1077 N N . ALA A 1 140 ? -16.143 -11.035 36.846 1.00 72.81 140 ALA A N 1
ATOM 1078 C CA . ALA A 1 140 ? -17.513 -10.559 37.070 1.00 72.81 140 ALA A CA 1
ATOM 1079 C C . ALA A 1 140 ? -18.401 -11.603 37.773 1.00 72.81 140 ALA A C 1
ATOM 1081 O O . ALA A 1 140 ? -19.301 -11.249 38.533 1.00 72.81 140 ALA A O 1
ATOM 1082 N N . GLY A 1 141 ? -18.158 -12.895 37.529 1.00 72.00 141 GLY A N 1
ATOM 1083 C CA . GLY A 1 141 ? -18.796 -13.976 38.278 1.00 72.00 141 GLY A CA 1
ATOM 1084 C C . GLY A 1 141 ? -18.342 -14.020 39.739 1.00 72.00 141 GLY A C 1
ATOM 1085 O O . GLY A 1 141 ? -19.172 -14.195 40.626 1.00 72.00 141 GLY A O 1
ATOM 1086 N N . ALA A 1 142 ? -17.050 -13.798 39.999 1.00 62.00 142 ALA A N 1
ATOM 1087 C CA . ALA A 1 142 ? -16.478 -13.827 41.345 1.00 62.00 142 ALA A CA 1
ATOM 1088 C C . ALA A 1 142 ? -16.968 -12.679 42.249 1.00 62.00 142 ALA A C 1
ATOM 1090 O O . ALA A 1 142 ? -17.121 -12.879 43.450 1.00 62.00 142 ALA A O 1
ATOM 1091 N N . SER A 1 143 ? -17.264 -11.496 41.697 1.00 61.44 143 SER A N 1
ATOM 1092 C CA . SER A 1 143 ? -17.766 -10.355 42.483 1.00 61.44 143 SER A CA 1
ATOM 1093 C C . SER A 1 143 ? -19.244 -10.457 42.877 1.00 61.44 143 SER A C 1
ATOM 1095 O O . SER A 1 143 ? -19.696 -9.717 43.744 1.00 61.44 143 SER A O 1
ATOM 1097 N N . ARG A 1 144 ? -20.008 -11.372 42.267 1.00 59.12 144 ARG A N 1
ATOM 1098 C CA . ARG A 1 144 ? -21.440 -11.582 42.547 1.00 59.12 144 ARG A CA 1
ATOM 1099 C C . ARG A 1 144 ? -21.725 -12.539 43.711 1.00 59.12 144 ARG A C 1
ATOM 1101 O O . ARG A 1 144 ? -22.891 -12.724 44.038 1.00 59.12 144 ARG A O 1
ATOM 1108 N N . VAL A 1 145 ? -20.698 -13.151 44.306 1.00 59.91 145 VAL A N 1
ATOM 1109 C CA . VAL A 1 145 ? -20.817 -14.173 45.370 1.00 59.91 145 VAL A CA 1
ATOM 1110 C C . VAL A 1 145 ? -20.496 -13.594 46.763 1.00 59.91 145 VAL A C 1
ATOM 1112 O O . VAL A 1 145 ? -19.964 -14.293 47.617 1.00 59.91 145 VAL A O 1
ATOM 1115 N N . GLN A 1 146 ? -20.792 -12.314 47.012 1.00 49.19 146 GLN A N 1
ATOM 1116 C CA . GLN A 1 146 ? -20.667 -11.699 48.345 1.00 49.19 146 GLN A CA 1
ATOM 1117 C C . GLN A 1 146 ? -22.025 -11.429 48.981 1.00 49.19 146 GLN A C 1
ATOM 1119 O O . GLN A 1 146 ? -22.933 -10.977 48.248 1.00 49.19 146 GLN A O 1
#

Secondary structure (DSSP, 8-state):
--PPPP----------S-------------------PPPPTT-B-TTT--BSS--GGG-TTTT-TT-PPPPEE-SS--GGGEEEESSHHHHHHHSTT---EE-TT---EEEE------HHHHHHHH---HHHHHHHHHHHHHTT--

InterPro domains:
  IPR025829 Zinc knuckle CX2CX3GHX4C [PF13696] (40-61)

Foldseek 3Di:
DDDDDDDDDPPPDDPDDDDDDPDDPDPPPPPPPPDPDFDPQQDAQQQQRDGRGHHVVPDPCPPPPPRQHDEEAPPPPDPVQKDWDDDLVVQQVPAPHRYWYDYPPDDTIIHGDPPPDPPVSVCVVPNDDPVRVVVVVVVVVVVVPD

Sequence (146 aa):
PSGPMGKFPRSFRLALAGKQREGYEGSDDEEVFEAVEPPPPNYTCHRCGVTGGHWIWECPTNDDPDHMKKVRSAKGVPRAFLQKVATIEEGQELSAGGVTFTIPGHSGHYIIAHQEASLEEKKLRLGDTVQEKLTTAFTAGASRVQ